Protein AF-A0A1I6I7T5-F1 (afdb_monomer_lite)

Organism: NCBI:txid650891

Foldseek 3Di:
DDDDDDDDDPPVPPVVVVVVVVVVVVVVVVCCVVVVVVVVVVVVLVVCVVVVNNPPVVVVVVVVVVVVVVVVVPPDDDPVCPPVVPDD

Radius of gyration: 28.2 Å; chains: 1; bounding box: 67×47×61 Å

pLDDT: mean 77.59, std 10.71, range [47.09, 95.44]

Structure (mmCIF, N/CA/C/O backbone):
data_AF-A0A1I6I7T5-F1
#
_entry.id   AF-A0A1I6I7T5-F1
#
loop_
_atom_site.group_PDB
_atom_site.id
_atom_site.type_symbol
_atom_site.label_atom_id
_atom_site.label_alt_id
_atom_site.label_comp_id
_atom_site.label_asym_id
_atom_site.label_entity_id
_atom_site.label_seq_id
_atom_site.pdbx_PDB_ins_code
_atom_site.Cartn_x
_atom_site.Cartn_y
_atom_site.Cartn_z
_atom_site.occupancy
_atom_site.B_iso_or_equiv
_atom_site.auth_seq_id
_atom_site.auth_comp_id
_atom_site.auth_asym_id
_atom_site.auth_atom_id
_atom_site.pdbx_PDB_model_num
ATOM 1 N N . MET A 1 1 ? 50.621 -9.826 -30.307 1.00 58.16 1 MET A N 1
ATOM 2 C CA . MET A 1 1 ? 49.391 -10.073 -29.519 1.00 58.16 1 MET A CA 1
ATOM 3 C C . MET A 1 1 ? 48.287 -9.205 -30.107 1.00 58.16 1 MET A C 1
ATOM 5 O O . MET A 1 1 ? 48.475 -8.000 -30.179 1.00 58.16 1 MET A O 1
ATOM 9 N N . GLN A 1 2 ? 47.215 -9.796 -30.641 1.00 66.94 2 GLN A N 1
ATOM 10 C CA . GLN A 1 2 ? 46.115 -9.043 -31.263 1.00 66.94 2 GLN A CA 1
ATOM 11 C C . GLN A 1 2 ? 45.060 -8.683 -30.200 1.00 66.94 2 GLN A C 1
ATOM 13 O O . GLN A 1 2 ? 44.760 -9.534 -29.361 1.00 66.94 2 GLN A O 1
ATOM 18 N N . PRO A 1 3 ? 44.490 -7.464 -30.202 1.00 69.81 3 PRO A N 1
ATOM 19 C CA . PRO A 1 3 ? 43.464 -7.089 -29.237 1.00 69.81 3 PRO A CA 1
ATOM 20 C C . PRO A 1 3 ? 42.119 -7.743 -29.585 1.00 69.81 3 PRO A C 1
ATOM 22 O O . PRO A 1 3 ? 41.592 -7.573 -30.687 1.00 69.81 3 PRO A O 1
ATOM 25 N N . VAL A 1 4 ? 41.542 -8.461 -28.620 1.00 72.69 4 VAL A N 1
ATOM 26 C CA . VAL A 1 4 ? 40.185 -9.014 -28.704 1.00 72.69 4 VAL A CA 1
ATOM 27 C C . VAL A 1 4 ? 39.187 -7.854 -28.745 1.00 72.69 4 VAL A C 1
ATOM 29 O O . VAL A 1 4 ? 39.049 -7.099 -27.784 1.00 72.69 4 VAL A O 1
ATOM 32 N N . ARG A 1 5 ? 38.482 -7.685 -29.868 1.00 71.44 5 ARG A N 1
ATOM 33 C CA . ARG A 1 5 ? 37.410 -6.688 -29.992 1.00 71.44 5 ARG A CA 1
ATOM 34 C C . ARG A 1 5 ? 36.112 -7.258 -29.423 1.00 71.44 5 ARG A C 1
ATOM 36 O O . ARG A 1 5 ? 35.483 -8.105 -30.049 1.00 71.44 5 ARG A O 1
ATOM 43 N N . ILE A 1 6 ? 35.688 -6.762 -28.260 1.00 69.44 6 ILE A N 1
ATOM 44 C CA . ILE A 1 6 ? 34.363 -7.059 -27.697 1.00 69.44 6 ILE A CA 1
ATOM 45 C C . ILE A 1 6 ? 33.304 -6.434 -28.614 1.00 69.44 6 ILE A C 1
ATOM 47 O O . ILE A 1 6 ? 33.204 -5.212 -28.751 1.00 69.44 6 ILE A O 1
ATOM 51 N N . ARG A 1 7 ? 32.526 -7.281 -29.290 1.00 68.44 7 ARG A N 1
ATOM 52 C CA . ARG A 1 7 ? 31.456 -6.867 -30.202 1.00 68.44 7 ARG A CA 1
ATOM 53 C C . ARG A 1 7 ? 30.286 -6.329 -29.372 1.00 68.44 7 ARG A C 1
ATOM 55 O O . ARG A 1 7 ? 29.586 -7.106 -28.736 1.00 68.44 7 ARG A O 1
ATOM 62 N N . ARG A 1 8 ? 30.054 -5.010 -29.369 1.00 68.12 8 ARG A N 1
ATOM 63 C CA . ARG A 1 8 ? 28.815 -4.443 -28.802 1.00 68.12 8 ARG A CA 1
ATOM 64 C C . ARG A 1 8 ? 27.641 -4.857 -29.688 1.00 68.12 8 ARG A C 1
ATOM 66 O O . ARG A 1 8 ? 27.576 -4.463 -30.854 1.00 68.12 8 ARG A O 1
ATOM 73 N N . ILE A 1 9 ? 26.745 -5.675 -29.145 1.00 66.38 9 ILE A N 1
ATOM 74 C CA . ILE A 1 9 ? 25.555 -6.172 -29.836 1.00 66.38 9 ILE A CA 1
ATOM 75 C C . ILE A 1 9 ? 24.572 -5.003 -29.990 1.00 66.38 9 ILE A C 1
ATOM 77 O O . ILE A 1 9 ? 23.977 -4.531 -29.022 1.00 66.38 9 ILE A O 1
ATOM 81 N N . ARG A 1 10 ? 24.413 -4.497 -31.218 1.00 69.62 10 ARG A N 1
ATOM 82 C CA . ARG A 1 10 ? 23.354 -3.535 -31.553 1.00 69.62 10 ARG A CA 1
ATOM 83 C C . ARG A 1 10 ? 22.034 -4.300 -31.633 1.00 69.62 10 ARG A C 1
ATOM 85 O O . ARG A 1 10 ? 21.844 -5.096 -32.542 1.00 69.62 10 ARG A O 1
ATOM 92 N N . GLY A 1 11 ? 21.181 -4.084 -30.634 1.00 61.66 11 GLY A N 1
ATOM 93 C CA . GLY A 1 11 ? 19.896 -4.769 -30.451 1.00 61.66 11 GLY A CA 1
ATOM 94 C C . GLY A 1 11 ? 19.584 -5.091 -28.987 1.00 61.66 11 GLY A C 1
ATOM 95 O O . GLY A 1 11 ? 18.422 -5.216 -28.631 1.00 61.66 11 GLY A O 1
ATOM 96 N N . GLN A 1 12 ? 20.604 -5.126 -28.124 1.00 55.75 12 GLN A N 1
ATOM 97 C CA . GLN A 1 12 ? 20.464 -5.508 -26.715 1.00 55.75 12 GLN A CA 1
ATOM 98 C C . GLN A 1 12 ? 19.705 -4.473 -25.861 1.00 55.75 12 GLN A C 1
ATOM 100 O O . GLN A 1 12 ? 19.090 -4.841 -24.875 1.00 55.75 12 GLN A O 1
ATOM 105 N N . GLY A 1 13 ? 19.677 -3.195 -26.263 1.00 66.19 13 GLY A N 1
ATOM 106 C CA . GLY A 1 13 ? 19.017 -2.144 -25.477 1.00 66.19 13 GLY A CA 1
ATOM 107 C C . GLY A 1 13 ? 17.500 -2.059 -25.669 1.00 66.19 13 GLY A C 1
ATOM 108 O O . GLY A 1 13 ? 16.771 -1.915 -24.700 1.00 66.19 13 GLY A O 1
ATOM 109 N N . MET A 1 14 ? 16.990 -2.150 -26.903 1.00 82.94 14 MET A N 1
ATOM 110 C CA . MET A 1 14 ? 15.583 -1.807 -27.191 1.00 82.94 14 MET A CA 1
ATOM 111 C C . MET A 1 14 ? 14.594 -2.749 -26.492 1.00 82.94 14 MET A C 1
ATOM 113 O O . MET A 1 14 ? 13.638 -2.287 -25.876 1.00 82.94 14 MET A O 1
ATOM 117 N N . THR A 1 15 ? 14.835 -4.061 -26.540 1.00 82.12 15 THR A N 1
ATOM 118 C CA . THR A 1 15 ? 13.977 -5.049 -25.867 1.00 82.12 15 THR A CA 1
ATOM 119 C C . THR A 1 15 ? 14.127 -5.002 -24.350 1.00 82.12 15 THR A C 1
ATOM 121 O O . THR A 1 15 ? 13.139 -5.146 -23.641 1.00 82.12 15 THR A O 1
ATOM 124 N N . GLU A 1 16 ? 15.333 -4.748 -23.840 1.00 84.69 16 GLU A N 1
ATOM 125 C CA . GLU A 1 16 ? 15.594 -4.629 -22.403 1.00 84.69 16 GLU A CA 1
ATOM 126 C C . GLU A 1 16 ? 14.893 -3.398 -21.808 1.00 84.69 16 GLU A C 1
ATOM 128 O O . GLU A 1 16 ? 14.211 -3.505 -20.790 1.00 84.69 16 GLU A O 1
ATOM 133 N N . TYR A 1 17 ? 14.939 -2.256 -22.503 1.00 88.06 17 TYR A N 1
ATOM 134 C CA . TYR A 1 17 ? 14.192 -1.063 -22.105 1.00 88.06 17 TYR A CA 1
ATOM 135 C C . TYR A 1 17 ? 12.680 -1.291 -22.137 1.00 88.06 17 TYR A C 1
ATOM 137 O O . TYR A 1 17 ? 11.994 -0.881 -21.205 1.00 88.06 17 TYR A O 1
ATOM 145 N N . ILE A 1 18 ? 12.151 -1.978 -23.155 1.00 89.06 18 ILE A N 1
ATOM 146 C CA . ILE A 1 18 ? 10.715 -2.297 -23.226 1.00 89.06 18 ILE A CA 1
ATOM 147 C C . ILE A 1 18 ? 10.291 -3.175 -22.042 1.00 89.06 18 ILE A C 1
ATOM 149 O O . ILE A 1 18 ? 9.247 -2.919 -21.442 1.00 89.06 18 ILE A O 1
ATOM 153 N N . ILE A 1 19 ? 11.106 -4.164 -21.663 1.00 91.12 19 ILE A N 1
ATOM 154 C CA . ILE A 1 19 ? 10.828 -5.027 -20.507 1.00 91.12 19 ILE A CA 1
ATOM 155 C C . ILE A 1 19 ? 10.838 -4.212 -19.208 1.00 91.12 19 ILE A C 1
ATOM 157 O O . ILE A 1 19 ? 9.893 -4.304 -18.426 1.00 91.12 19 ILE A O 1
ATOM 161 N N . ILE A 1 20 ? 11.853 -3.372 -18.984 1.00 92.00 20 ILE A N 1
ATOM 162 C CA . ILE A 1 20 ? 11.945 -2.533 -17.778 1.00 92.00 20 ILE A CA 1
ATOM 163 C C . ILE A 1 20 ? 10.749 -1.573 -17.688 1.00 92.00 20 ILE A C 1
ATOM 165 O O . ILE A 1 20 ? 10.136 -1.448 -16.628 1.00 92.00 20 ILE A O 1
ATOM 169 N N . VAL A 1 21 ? 10.371 -0.934 -18.798 1.00 93.56 21 VAL A N 1
ATOM 170 C CA . VAL A 1 21 ? 9.214 -0.027 -18.848 1.00 93.56 21 VAL A CA 1
ATOM 171 C C . VAL A 1 21 ? 7.913 -0.771 -18.548 1.00 93.56 21 VAL A C 1
ATOM 173 O O . VAL A 1 21 ? 7.099 -0.273 -17.771 1.00 93.56 21 VAL A O 1
ATOM 176 N N . ALA A 1 22 ? 7.725 -1.974 -19.098 1.00 94.75 22 ALA A N 1
ATOM 177 C CA . ALA A 1 22 ? 6.550 -2.793 -18.812 1.00 94.75 22 ALA A CA 1
ATOM 178 C C . ALA A 1 22 ? 6.450 -3.152 -17.318 1.00 94.75 22 ALA A C 1
ATOM 180 O O . ALA A 1 22 ? 5.374 -3.044 -16.731 1.00 94.75 22 ALA A O 1
ATOM 181 N N . LEU A 1 23 ? 7.569 -3.504 -16.677 1.00 94.94 23 LEU A N 1
ATOM 182 C CA . LEU A 1 23 ? 7.612 -3.804 -15.242 1.00 94.94 23 LEU A CA 1
ATOM 183 C C . LEU A 1 23 ? 7.276 -2.576 -14.383 1.00 94.94 23 LEU A C 1
ATOM 185 O O . LEU A 1 23 ? 6.477 -2.680 -13.451 1.00 94.94 23 LEU A O 1
ATOM 189 N N . ILE A 1 24 ? 7.829 -1.405 -14.720 1.00 94.94 24 ILE A N 1
ATOM 190 C CA . ILE A 1 24 ? 7.519 -0.143 -14.031 1.00 94.94 24 ILE A CA 1
ATOM 191 C C . ILE A 1 24 ? 6.033 0.203 -14.181 1.00 94.94 24 ILE A C 1
ATOM 193 O O . ILE A 1 24 ? 5.399 0.586 -13.201 1.00 94.94 24 ILE A O 1
ATOM 197 N N . ALA A 1 25 ? 5.454 0.036 -15.373 1.00 95.44 25 ALA A N 1
ATOM 198 C CA . ALA A 1 25 ? 4.045 0.331 -15.619 1.00 95.44 25 ALA A CA 1
ATOM 199 C C . ALA A 1 25 ? 3.109 -0.553 -14.778 1.00 95.44 25 ALA A C 1
ATOM 201 O O . ALA A 1 25 ? 2.165 -0.049 -14.167 1.00 95.44 25 ALA A O 1
ATOM 202 N N . VAL A 1 26 ? 3.391 -1.857 -14.688 1.00 93.62 26 VAL A N 1
ATOM 203 C CA . VAL A 1 26 ? 2.611 -2.786 -13.853 1.00 93.62 26 VAL A CA 1
ATOM 204 C C . VAL A 1 26 ? 2.729 -2.424 -12.370 1.00 93.62 26 VAL A C 1
ATOM 206 O O . VAL A 1 26 ? 1.712 -2.354 -11.676 1.00 93.62 26 VAL A O 1
ATOM 209 N N . ALA A 1 27 ? 3.941 -2.128 -11.889 1.00 93.75 27 ALA A N 1
ATOM 210 C CA . ALA A 1 27 ? 4.159 -1.687 -10.511 1.00 93.75 27 ALA A CA 1
ATOM 211 C C . ALA A 1 27 ? 3.420 -0.370 -10.208 1.00 93.75 27 ALA A C 1
ATOM 213 O O . ALA A 1 27 ? 2.765 -0.247 -9.171 1.00 93.75 27 ALA A O 1
ATOM 214 N N . ALA A 1 28 ? 3.454 0.587 -11.139 1.00 94.50 28 ALA A N 1
ATOM 215 C CA . ALA A 1 28 ? 2.793 1.878 -11.001 1.00 94.50 28 ALA A CA 1
ATOM 216 C C . ALA A 1 28 ? 1.272 1.737 -10.857 1.00 94.50 28 ALA A C 1
ATOM 218 O O . ALA A 1 28 ? 0.694 2.392 -9.996 1.00 94.50 28 ALA A O 1
ATOM 219 N N . ILE A 1 29 ? 0.615 0.853 -11.619 1.00 92.38 29 ILE A N 1
ATOM 220 C CA . ILE A 1 29 ? -0.834 0.608 -11.482 1.00 92.38 29 ILE A CA 1
ATOM 221 C C . ILE A 1 29 ? -1.186 0.166 -10.052 1.00 92.38 29 ILE A C 1
ATOM 223 O O . ILE A 1 29 ? -2.178 0.633 -9.490 1.00 92.38 29 ILE A O 1
ATOM 227 N N . GLY A 1 30 ? -0.373 -0.707 -9.447 1.00 89.38 30 GLY A N 1
ATOM 228 C CA . GLY A 1 30 ? -0.563 -1.156 -8.064 1.00 89.38 30 GLY A CA 1
ATOM 229 C C . GLY A 1 30 ? -0.386 -0.026 -7.048 1.00 89.38 30 GLY A C 1
ATOM 230 O O . GLY A 1 30 ? -1.245 0.172 -6.187 1.00 89.38 30 GLY A O 1
ATOM 231 N N . VAL A 1 31 ? 0.686 0.760 -7.193 1.00 90.19 31 VAL A N 1
ATOM 232 C CA . VAL A 1 31 ? 0.968 1.908 -6.318 1.00 90.19 31 VAL A CA 1
ATOM 233 C C . VAL A 1 31 ? -0.118 2.974 -6.444 1.00 90.19 31 VAL A C 1
ATOM 235 O O . VAL A 1 31 ? -0.609 3.437 -5.425 1.00 90.19 31 VAL A O 1
ATOM 238 N N . TYR A 1 32 ? -0.563 3.328 -7.651 1.00 88.12 32 TYR A N 1
ATOM 239 C CA . TYR A 1 32 ? -1.603 4.345 -7.840 1.00 88.12 32 TYR A CA 1
ATOM 240 C C . TYR A 1 32 ? -2.946 3.954 -7.220 1.00 88.12 32 TYR A C 1
ATOM 242 O O . TYR A 1 32 ? -3.631 4.823 -6.685 1.00 88.12 32 TYR A O 1
ATOM 250 N N . ARG A 1 33 ? -3.314 2.666 -7.240 1.00 83.81 33 ARG A N 1
ATOM 251 C CA . ARG A 1 33 ? -4.524 2.180 -6.557 1.00 83.81 33 ARG A CA 1
ATOM 252 C C . ARG A 1 33 ? -4.398 2.321 -5.041 1.00 83.81 33 ARG A C 1
ATOM 254 O O . ARG A 1 33 ? -5.220 2.984 -4.418 1.00 83.81 33 ARG A O 1
ATOM 261 N N . LEU A 1 34 ? -3.329 1.769 -4.465 1.00 82.25 34 LEU A N 1
ATOM 262 C CA . LEU A 1 34 ? -3.108 1.782 -3.016 1.00 82.25 34 LEU A CA 1
ATOM 263 C C . LEU A 1 34 ? -2.908 3.204 -2.467 1.00 82.25 34 LEU A C 1
ATOM 265 O O . LEU A 1 34 ? -3.459 3.573 -1.428 1.00 82.25 34 LEU A O 1
ATOM 269 N N . PHE A 1 35 ? -2.123 4.015 -3.171 1.00 85.19 35 PHE A N 1
ATOM 270 C CA . PHE A 1 35 ? -1.827 5.388 -2.781 1.00 85.19 35 PHE A CA 1
ATOM 271 C C . PHE A 1 35 ? -3.040 6.300 -3.003 1.00 85.19 35 PHE A C 1
ATOM 273 O O . PHE A 1 35 ? -3.299 7.165 -2.173 1.00 85.19 35 PHE A O 1
ATOM 280 N N . GLY A 1 36 ? -3.832 6.070 -4.057 1.00 83.06 36 GLY A N 1
ATOM 281 C CA . GLY A 1 36 ? -5.091 6.778 -4.299 1.00 83.06 36 GLY A CA 1
ATOM 282 C C . GLY A 1 36 ? -6.110 6.564 -3.178 1.00 83.06 36 GLY A C 1
ATOM 283 O O . GLY A 1 36 ? -6.656 7.538 -2.657 1.00 83.06 36 GLY A O 1
ATOM 284 N N . ASP A 1 37 ? -6.301 5.317 -2.741 1.00 81.88 37 ASP A N 1
ATOM 285 C CA . ASP A 1 37 ? -7.183 4.995 -1.612 1.00 81.88 37 ASP A CA 1
ATOM 286 C C . ASP A 1 37 ? -6.665 5.579 -0.292 1.00 81.88 37 ASP A C 1
ATOM 288 O O . ASP A 1 37 ? -7.438 6.135 0.494 1.00 81.88 37 ASP A O 1
ATOM 292 N N . THR A 1 38 ? -5.350 5.531 -0.062 1.00 84.62 38 THR A N 1
ATOM 293 C CA . THR A 1 38 ? -4.723 6.087 1.147 1.00 84.62 38 THR A CA 1
ATOM 294 C C . THR A 1 38 ? -4.869 7.607 1.210 1.00 84.62 38 THR A C 1
ATOM 296 O O . THR A 1 38 ? -5.332 8.141 2.218 1.00 84.62 38 THR A O 1
ATOM 299 N N . VAL A 1 39 ? -4.538 8.315 0.125 1.00 85.81 39 VAL A N 1
ATOM 300 C CA . VAL A 1 39 ? -4.672 9.776 0.033 1.00 85.81 39 VAL A CA 1
ATOM 301 C C . VAL A 1 39 ? -6.133 10.186 0.173 1.00 85.81 39 VAL A C 1
ATOM 303 O O . VAL A 1 39 ? -6.434 11.115 0.916 1.00 85.81 39 VAL A O 1
ATOM 306 N N . ARG A 1 40 ? -7.064 9.471 -0.470 1.00 82.62 40 ARG A N 1
ATOM 307 C CA . ARG A 1 40 ? -8.501 9.734 -0.329 1.00 82.62 40 ARG A CA 1
ATOM 308 C C . ARG A 1 40 ? -8.980 9.536 1.106 1.00 82.62 40 ARG A C 1
ATOM 310 O O . ARG A 1 40 ? -9.755 10.352 1.590 1.00 82.62 40 ARG A O 1
ATOM 317 N N . THR A 1 41 ? -8.524 8.487 1.784 1.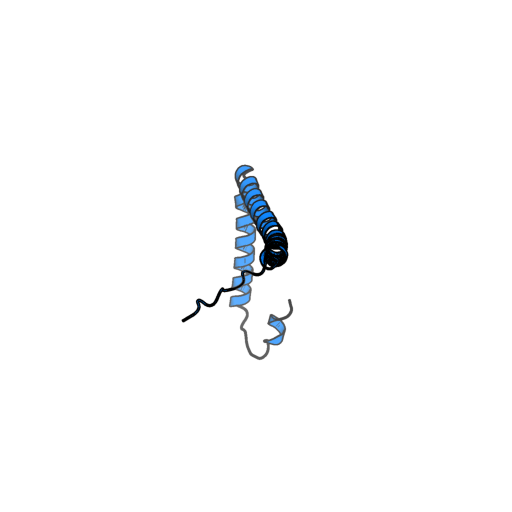00 83.44 41 THR A N 1
ATOM 318 C CA . THR A 1 41 ? -8.889 8.203 3.180 1.00 83.44 41 THR A CA 1
ATOM 319 C C . THR A 1 41 ? -8.342 9.271 4.124 1.00 83.44 41 THR A C 1
ATOM 321 O O . THR A 1 41 ? -9.067 9.756 4.991 1.00 83.44 41 THR A O 1
ATOM 324 N N . GLN A 1 42 ? -7.098 9.706 3.921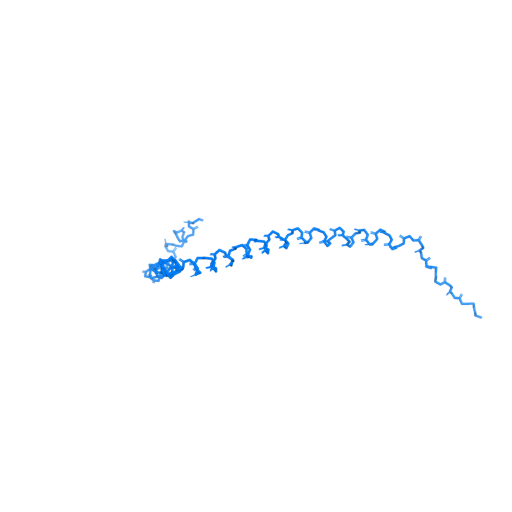 1.00 83.75 42 GLN A N 1
ATOM 325 C CA . GLN A 1 42 ? -6.497 10.794 4.695 1.00 83.75 42 GLN A CA 1
ATOM 326 C C . GLN A 1 42 ? -7.197 12.131 4.434 1.00 83.75 42 GLN A C 1
ATOM 328 O O . GLN A 1 42 ? -7.521 12.841 5.378 1.00 83.75 42 GLN A O 1
ATOM 333 N N . MET A 1 43 ? -7.512 12.449 3.176 1.00 84.25 43 MET A N 1
ATOM 334 C CA . MET A 1 43 ? -8.272 13.650 2.818 1.00 84.25 43 MET A CA 1
ATOM 335 C C . MET A 1 43 ? -9.703 13.608 3.350 1.00 84.25 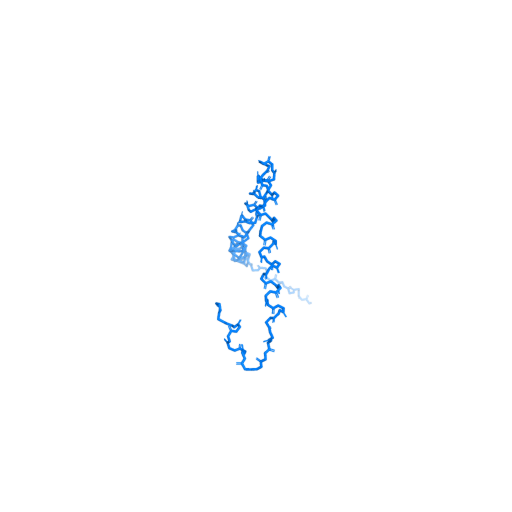43 MET A C 1
ATOM 337 O O . MET A 1 43 ? -10.214 14.636 3.777 1.00 84.25 43 MET A O 1
ATOM 341 N N . ALA A 1 44 ? -10.344 12.439 3.380 1.00 79.88 44 ALA A N 1
ATOM 342 C CA . ALA A 1 44 ? -11.645 12.265 4.014 1.00 79.88 44 ALA A CA 1
ATOM 343 C C . ALA A 1 44 ? -11.558 12.495 5.528 1.00 79.88 44 ALA A C 1
ATOM 345 O O . ALA A 1 44 ? -12.400 13.203 6.065 1.00 79.88 44 ALA A O 1
ATOM 346 N N . GLY A 1 45 ? -10.524 11.978 6.200 1.00 80.19 45 GLY A N 1
ATOM 347 C CA . GLY A 1 45 ? -10.266 12.237 7.620 1.00 80.19 45 GLY A CA 1
ATOM 348 C C . GLY A 1 45 ? -10.021 13.718 7.916 1.00 80.19 45 GLY A C 1
ATOM 349 O O . GLY A 1 45 ? -10.647 14.275 8.814 1.00 80.19 45 GLY A O 1
ATOM 350 N N . LEU A 1 46 ? -9.203 14.383 7.098 1.00 79.44 46 LEU A N 1
ATOM 351 C CA . LEU A 1 46 ? -8.944 15.822 7.192 1.00 79.44 46 LEU A CA 1
ATOM 352 C C . LEU A 1 46 ? -10.194 16.656 6.886 1.00 79.44 46 LEU A C 1
ATOM 354 O O . LEU A 1 46 ? -10.452 17.639 7.569 1.00 79.44 46 LEU A O 1
ATOM 358 N N . ALA A 1 47 ? -11.007 16.270 5.901 1.00 77.25 47 ALA A N 1
ATOM 359 C CA . ALA A 1 47 ? -12.278 16.929 5.605 1.00 77.25 47 ALA A CA 1
ATOM 360 C C . ALA A 1 47 ? -13.303 16.712 6.728 1.00 77.25 47 ALA A C 1
ATOM 362 O O . ALA A 1 47 ? -14.073 17.618 7.041 1.00 77.25 47 ALA A O 1
ATOM 363 N N . GLN A 1 48 ? -13.302 15.542 7.370 1.00 71.56 48 GLN A N 1
ATOM 364 C CA . GLN A 1 48 ? -14.102 15.238 8.561 1.00 71.56 48 GLN A CA 1
ATOM 365 C C . GLN A 1 48 ? -13.652 16.094 9.759 1.00 71.56 48 GLN A C 1
ATOM 367 O O . GLN A 1 48 ? -14.488 16.553 10.534 1.00 71.56 48 GLN A O 1
ATOM 372 N N . GLU A 1 49 ? -12.345 16.329 9.907 1.00 70.38 49 GLU A N 1
ATOM 373 C CA . GLU A 1 49 ? -11.762 17.214 10.928 1.00 70.38 49 GLU A CA 1
ATOM 374 C C . GLU A 1 49 ? -12.095 18.678 10.664 1.00 70.38 49 GLU A C 1
ATOM 376 O O . GLU A 1 49 ? -12.576 19.374 11.556 1.00 70.38 49 GLU A O 1
ATOM 381 N N . LEU A 1 50 ? -11.922 19.121 9.423 1.00 69.81 50 LEU A N 1
ATOM 382 C CA . LEU A 1 50 ? -12.198 20.486 8.992 1.00 69.81 50 LEU A CA 1
ATOM 383 C C . LEU A 1 50 ? -13.696 20.822 9.036 1.00 69.81 50 LEU A C 1
ATOM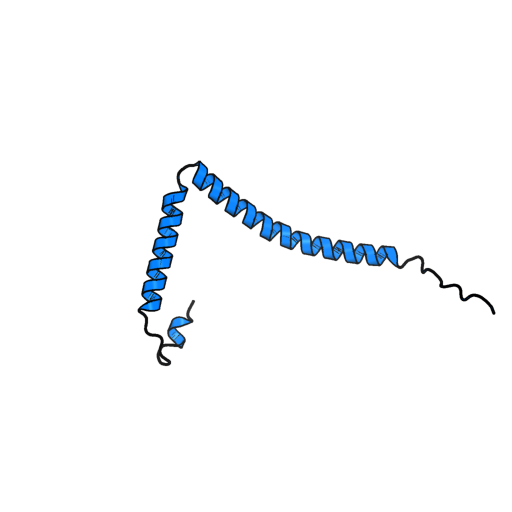 385 O O . LEU A 1 50 ? -14.058 21.959 9.323 1.00 69.81 50 LEU A O 1
ATOM 389 N N . SER A 1 51 ? -14.571 19.841 8.794 1.00 71.25 51 SER A N 1
ATOM 390 C CA . SER A 1 51 ? -16.028 19.985 8.951 1.00 71.25 51 SER A CA 1
ATOM 391 C C . SER A 1 51 ? -16.507 19.884 10.406 1.00 71.25 51 SER A C 1
ATOM 393 O O . SER A 1 51 ? -17.700 20.039 10.658 1.00 71.25 51 SER A O 1
ATOM 395 N N . GLY A 1 52 ? -15.603 19.660 11.370 1.00 64.31 52 GLY A N 1
ATOM 396 C CA . GLY A 1 52 ? -15.918 19.618 12.803 1.00 64.31 52 GLY A CA 1
ATOM 397 C C . GLY A 1 52 ? -16.538 18.303 13.300 1.00 64.31 52 GLY A C 1
ATOM 398 O O . GLY A 1 52 ? -16.936 18.216 14.461 1.00 64.31 52 GLY A O 1
ATOM 399 N N . GLU A 1 53 ? -16.601 17.267 12.458 1.00 65.00 53 GLU A N 1
ATOM 400 C CA . GLU A 1 53 ? -17.283 15.984 12.713 1.00 65.00 53 GLU A CA 1
ATOM 401 C C . GLU A 1 53 ? -16.342 14.838 13.156 1.00 65.00 53 GLU A C 1
ATOM 403 O O . GLU A 1 53 ? -16.791 13.739 13.493 1.00 65.00 53 GLU A O 1
ATOM 408 N N . SER A 1 54 ? -15.023 1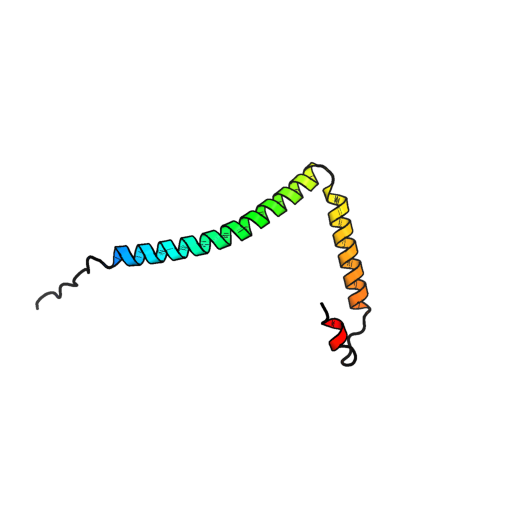5.043 13.169 1.00 65.62 54 SER A N 1
ATOM 409 C CA . SER A 1 54 ? -14.033 13.961 13.342 1.00 65.62 54 SER A CA 1
ATOM 410 C C . SER A 1 54 ? -13.873 13.405 14.754 1.00 65.62 54 SER A C 1
ATOM 412 O O . SER A 1 54 ? -13.373 12.294 14.922 1.00 65.62 54 SER A O 1
ATOM 414 N N . GLY A 1 55 ? -14.295 14.128 15.789 1.00 59.50 55 GLY A N 1
ATOM 415 C CA . GLY A 1 55 ? -14.090 13.668 17.161 1.00 59.50 55 GLY A CA 1
ATOM 416 C C . GLY A 1 55 ? -14.982 12.482 17.523 1.00 59.50 55 GLY A C 1
ATOM 417 O O . GLY A 1 55 ? -14.548 11.585 18.237 1.00 59.50 55 GLY A O 1
ATOM 418 N N . LYS A 1 56 ? -16.231 12.468 17.046 1.00 68.50 56 LYS A N 1
ATOM 419 C CA . LYS A 1 56 ? -17.256 11.527 17.520 1.00 68.50 56 LYS A CA 1
ATOM 420 C C . LYS A 1 56 ? -17.078 10.140 16.909 1.00 68.50 56 LYS A C 1
ATOM 422 O O . LYS A 1 56 ? -16.861 9.192 17.647 1.00 68.50 56 LYS A O 1
ATOM 427 N N . LYS A 1 57 ? -17.001 10.039 15.578 1.00 71.94 57 LYS A N 1
ATOM 428 C CA . LYS A 1 57 ? -16.836 8.750 14.881 1.00 71.94 57 LYS A CA 1
ATOM 429 C C . LYS A 1 57 ? -15.537 8.031 15.241 1.00 71.94 57 LYS A C 1
ATOM 431 O O . LYS A 1 57 ? -15.555 6.825 15.459 1.00 71.94 57 LYS A O 1
ATOM 436 N N . ALA A 1 58 ? -14.423 8.760 15.335 1.00 70.69 58 ALA A N 1
ATOM 437 C CA . ALA A 1 58 ? -13.145 8.177 15.738 1.00 70.69 58 ALA A CA 1
ATOM 438 C C . ALA A 1 58 ? -13.178 7.695 17.199 1.00 70.69 58 ALA A C 1
ATOM 440 O O . ALA A 1 58 ? -12.683 6.611 17.501 1.00 70.69 58 ALA A O 1
ATOM 441 N N . ARG A 1 59 ? -13.818 8.456 18.100 1.00 74.62 59 ARG A N 1
ATOM 442 C CA . ARG A 1 59 ? -14.034 8.035 19.493 1.00 74.62 59 ARG A CA 1
ATOM 443 C C . ARG A 1 59 ? -14.977 6.841 19.592 1.00 74.62 59 ARG A C 1
ATOM 445 O O . ARG A 1 59 ? -14.690 5.941 20.368 1.00 74.62 59 ARG A O 1
ATOM 452 N N . ASP A 1 60 ? -16.048 6.800 18.810 1.00 80.25 60 ASP A N 1
ATOM 453 C CA . ASP A 1 60 ? -17.021 5.705 18.816 1.00 80.25 60 ASP A CA 1
ATOM 454 C C . ASP A 1 60 ? -16.409 4.414 18.258 1.00 80.25 60 ASP A C 1
ATOM 456 O O . ASP A 1 60 ? -16.585 3.339 18.837 1.00 80.25 60 ASP A O 1
ATOM 460 N N . ALA A 1 61 ? -15.601 4.517 17.198 1.00 80.25 61 ALA A N 1
ATOM 461 C CA . ALA A 1 61 ? -14.813 3.404 16.679 1.00 80.25 61 ALA A CA 1
ATOM 462 C C . ALA A 1 61 ? -13.785 2.915 17.711 1.00 80.25 61 ALA A C 1
ATOM 464 O O . ALA A 1 61 ? -13.707 1.718 17.978 1.00 80.25 61 ALA A O 1
ATOM 465 N N . ALA A 1 62 ? -13.053 3.830 18.358 1.00 76.62 62 ALA A N 1
ATOM 466 C CA . ALA A 1 62 ? -12.107 3.481 19.419 1.00 76.62 62 ALA A CA 1
ATOM 467 C C . ALA A 1 62 ? -12.801 2.809 20.617 1.00 76.62 62 ALA A C 1
ATOM 469 O O . ALA A 1 62 ? -12.288 1.834 21.161 1.00 76.62 62 ALA A O 1
ATOM 470 N N . LYS A 1 63 ? -13.991 3.285 20.998 1.00 84.81 63 LYS A N 1
ATOM 471 C CA . LYS A 1 63 ? -14.797 2.729 22.093 1.00 84.81 63 LYS A CA 1
ATOM 472 C C . LYS A 1 63 ? -15.335 1.337 21.758 1.00 84.81 63 LYS A C 1
ATOM 474 O O . LYS A 1 63 ? -15.357 0.472 22.626 1.00 84.81 63 LYS A O 1
ATOM 479 N N . THR A 1 64 ? -15.719 1.113 20.502 1.00 87.62 64 THR A N 1
ATOM 480 C CA . THR A 1 64 ? -16.160 -0.200 20.006 1.00 87.62 64 THR A CA 1
ATOM 481 C C . THR A 1 64 ? -15.008 -1.202 20.030 1.00 87.62 64 THR A C 1
ATOM 483 O O . THR A 1 64 ? -15.144 -2.274 20.611 1.00 87.62 64 THR A O 1
ATOM 486 N N . SER A 1 65 ? -13.842 -0.822 19.500 1.00 83.50 65 SER A N 1
ATOM 487 C CA . SER A 1 65 ? -12.641 -1.665 19.530 1.00 83.50 65 SER A CA 1
ATOM 488 C C . SER A 1 65 ? -12.181 -1.985 20.954 1.00 83.50 65 SER A C 1
ATOM 490 O O . SER A 1 65 ? -11.785 -3.115 21.226 1.00 83.50 65 SER A O 1
ATOM 492 N N . ALA A 1 66 ? -12.262 -1.018 21.875 1.00 84.38 66 ALA A N 1
ATOM 493 C CA . ALA A 1 66 ? -11.957 -1.242 23.286 1.00 84.38 66 ALA A CA 1
ATOM 494 C C . ALA A 1 66 ? -12.927 -2.249 23.930 1.00 84.38 66 ALA A C 1
ATOM 496 O O . ALA A 1 66 ? -12.483 -3.185 24.590 1.00 84.38 66 ALA A O 1
ATOM 497 N N . ALA A 1 67 ? -14.233 -2.116 23.676 1.00 87.38 67 ALA A N 1
ATOM 498 C CA . ALA A 1 67 ? -15.238 -3.045 24.189 1.00 87.38 67 ALA A CA 1
ATOM 499 C C . ALA A 1 67 ? -15.065 -4.471 23.634 1.00 87.38 67 ALA A C 1
ATOM 501 O O . ALA A 1 67 ? -15.248 -5.450 24.357 1.00 87.38 67 ALA A O 1
ATOM 502 N N . ASP A 1 68 ? -14.691 -4.610 22.361 1.00 84.12 68 ASP A N 1
ATOM 503 C CA . ASP A 1 68 ? -14.415 -5.918 21.762 1.00 84.12 68 ASP A CA 1
ATOM 504 C C . ASP A 1 68 ? -13.127 -6.543 22.314 1.00 84.12 68 ASP A C 1
ATOM 506 O O . ASP A 1 68 ? -13.091 -7.750 22.562 1.00 84.12 68 ASP A O 1
ATOM 510 N N . ALA A 1 69 ? -12.095 -5.737 22.578 1.00 83.12 69 ALA A N 1
ATOM 511 C CA . ALA A 1 69 ? -10.869 -6.197 23.225 1.00 83.12 69 ALA A CA 1
ATOM 512 C C . ALA A 1 69 ? -11.120 -6.664 24.669 1.00 83.12 69 ALA A C 1
ATOM 514 O O . ALA A 1 69 ? -10.629 -7.722 25.059 1.00 83.12 69 ALA A O 1
ATOM 515 N N . GLU A 1 70 ? -11.935 -5.943 25.445 1.00 84.69 70 GLU A N 1
ATOM 516 C CA . GLU A 1 70 ? -12.345 -6.356 26.795 1.00 84.69 70 GLU A CA 1
ATOM 517 C C . GLU A 1 70 ? -13.130 -7.676 26.782 1.00 84.69 70 GLU A C 1
ATOM 519 O O . GLU A 1 70 ? -12.867 -8.572 27.591 1.00 84.69 70 GLU A O 1
ATOM 524 N N . LYS A 1 71 ? -14.054 -7.851 25.828 1.00 82.00 71 LYS A N 1
ATOM 525 C CA . LYS A 1 71 ? -14.779 -9.119 25.640 1.00 82.00 71 LYS A CA 1
ATOM 526 C C . LYS A 1 71 ? -13.839 -10.268 25.293 1.00 82.00 71 LYS A C 1
ATOM 528 O O . LYS A 1 71 ? -13.984 -11.367 25.820 1.00 82.00 71 LYS A O 1
ATOM 533 N N . GLN A 1 72 ? -12.863 -10.035 24.420 1.00 77.62 72 GLN A N 1
ATOM 534 C CA . GLN A 1 72 ? -11.882 -11.059 24.063 1.00 77.62 72 GLN A CA 1
ATOM 535 C C . GLN A 1 72 ? -10.952 -11.397 25.230 1.00 77.62 72 GLN A C 1
ATOM 537 O O . GLN A 1 72 ? -10.662 -12.571 25.435 1.00 77.62 72 GLN A O 1
ATOM 542 N N . ALA A 1 73 ? -10.543 -10.403 26.022 1.00 77.50 73 ALA A N 1
ATOM 543 C CA . ALA A 1 73 ? -9.707 -10.596 27.204 1.00 77.50 73 ALA A CA 1
ATOM 544 C C . ALA A 1 73 ? -10.426 -11.374 28.318 1.00 77.50 73 ALA A C 1
ATOM 546 O O . ALA A 1 73 ? -9.803 -12.158 29.030 1.00 77.50 73 ALA A O 1
ATOM 547 N N . THR A 1 74 ? -11.740 -11.186 28.454 1.00 77.94 74 THR A N 1
ATOM 548 C CA . THR A 1 74 ? -12.579 -11.922 29.417 1.00 77.94 74 THR A CA 1
ATOM 549 C C . THR A 1 74 ? -13.028 -13.292 28.902 1.00 77.94 74 THR A C 1
ATOM 551 O O . THR A 1 74 ? -13.442 -14.144 29.689 1.00 77.94 74 THR A O 1
ATOM 554 N N . THR A 1 75 ? -12.895 -13.553 27.600 1.00 77.62 75 THR A N 1
ATOM 555 C CA . THR A 1 75 ? -13.161 -14.868 27.012 1.00 77.62 75 THR A CA 1
ATOM 556 C C . THR A 1 75 ? -11.964 -15.787 27.252 1.00 77.62 75 THR A C 1
ATOM 558 O O . THR A 1 75 ? -10.952 -15.709 26.557 1.00 77.62 75 THR A O 1
ATOM 561 N N . LYS A 1 76 ? -12.081 -16.696 28.223 1.00 72.06 76 LYS A N 1
ATOM 562 C CA . LYS A 1 76 ? -11.056 -17.707 28.512 1.00 72.06 76 LYS A CA 1
ATOM 563 C C . LYS A 1 76 ? -10.833 -18.594 27.282 1.00 72.06 76 LYS A C 1
ATOM 565 O O . LYS A 1 76 ? -11.762 -19.268 26.852 1.00 72.06 76 LYS A O 1
ATOM 570 N N . LYS A 1 77 ? -9.633 -18.576 26.697 1.00 73.62 77 LYS A N 1
ATOM 571 C CA . LYS A 1 77 ? -9.258 -19.422 25.552 1.00 73.62 77 LYS A CA 1
ATOM 572 C C . LYS A 1 77 ? -8.657 -20.726 26.074 1.00 73.62 77 LYS A C 1
ATOM 574 O O . LYS A 1 77 ? -7.563 -20.711 26.624 1.00 73.62 77 LYS A O 1
ATOM 579 N N . ASP A 1 78 ? -9.373 -21.831 25.910 1.00 76.62 78 ASP A N 1
ATOM 580 C CA . ASP A 1 78 ? -8.936 -23.179 26.291 1.00 76.62 78 ASP A CA 1
ATOM 581 C C . ASP A 1 78 ? -8.999 -24.091 25.049 1.00 76.62 78 ASP A C 1
ATOM 583 O O . ASP A 1 78 ? -9.692 -23.785 24.078 1.00 76.62 78 ASP A O 1
ATOM 587 N N . LEU A 1 79 ? -8.311 -25.243 25.056 1.00 74.06 79 LEU A N 1
ATOM 588 C CA . LEU A 1 79 ? -8.347 -26.180 23.914 1.00 74.06 79 LEU A CA 1
ATOM 589 C C . LEU A 1 79 ? -9.771 -26.644 23.555 1.00 74.06 79 LEU A C 1
ATOM 591 O O . LEU A 1 79 ? -10.012 -27.048 22.420 1.00 74.06 79 LEU A O 1
ATOM 595 N N . SER A 1 80 ? -10.713 -26.559 24.497 1.00 73.19 80 SER A N 1
ATOM 596 C CA . SER A 1 80 ? -12.127 -26.871 24.286 1.00 73.19 80 SER A CA 1
ATOM 597 C C . SER A 1 80 ? -12.876 -25.854 23.414 1.00 73.19 80 SER A C 1
ATOM 599 O O . SER A 1 80 ? -13.890 -26.230 22.840 1.00 73.19 80 SER A O 1
ATOM 601 N N . ASN A 1 81 ? -12.395 -24.610 23.276 1.00 71.50 81 ASN A N 1
ATOM 602 C CA . ASN A 1 81 ? -13.037 -23.547 22.481 1.00 71.50 81 ASN A CA 1
ATOM 603 C C . ASN A 1 81 ? -12.143 -22.972 21.367 1.00 71.50 81 ASN A C 1
ATOM 605 O O . ASN A 1 81 ? -12.420 -21.906 20.809 1.00 71.50 81 ASN A O 1
ATOM 609 N N . TYR A 1 82 ? -11.077 -23.697 21.014 1.00 69.81 82 TYR A N 1
ATOM 610 C CA . TYR A 1 82 ? -10.144 -23.331 19.946 1.00 69.81 82 TYR A CA 1
ATOM 611 C C . TYR A 1 82 ? -10.840 -23.150 18.584 1.00 69.81 82 TYR A C 1
ATOM 613 O O . TYR A 1 82 ? -10.479 -22.258 17.817 1.00 69.81 82 TYR A O 1
ATOM 621 N N . TYR A 1 83 ? -11.878 -23.945 18.309 1.00 68.62 83 TYR A N 1
ATOM 622 C CA . TYR A 1 83 ? -12.634 -23.885 17.055 1.00 68.62 83 TYR A CA 1
ATOM 623 C C . TYR A 1 83 ? -13.660 -22.740 16.995 1.00 68.62 83 TYR A C 1
ATOM 625 O O . TYR A 1 83 ? -13.981 -22.280 15.901 1.00 68.62 83 TYR A O 1
ATOM 633 N N . ASP A 1 84 ? -14.119 -22.222 18.137 1.00 67.50 84 ASP A N 1
ATOM 634 C CA . ASP A 1 84 ? -15.154 -21.176 18.194 1.00 67.50 84 ASP A CA 1
ATOM 635 C C . ASP A 1 84 ? -14.583 -19.772 17.936 1.00 67.50 84 ASP A C 1
ATOM 637 O O . ASP A 1 84 ? -15.271 -18.873 17.458 1.00 67.50 84 ASP A O 1
ATOM 641 N N . GLY A 1 85 ? -13.296 -19.567 18.236 1.00 60.09 85 GLY A N 1
ATOM 642 C CA . GLY A 1 85 ? -12.616 -18.281 18.060 1.00 60.09 85 GLY A CA 1
ATOM 643 C C . GLY A 1 85 ? -12.165 -17.969 16.632 1.00 60.09 85 GLY A C 1
ATOM 644 O O . GLY A 1 85 ? -11.727 -16.845 16.395 1.00 60.09 85 GLY A O 1
ATOM 645 N N . ASN A 1 86 ? -12.243 -18.938 15.714 1.00 57.16 86 ASN A N 1
ATOM 646 C CA . ASN A 1 86 ? -11.724 -18.826 14.347 1.00 57.16 86 ASN A CA 1
ATOM 647 C C . ASN A 1 86 ? -12.832 -18.797 13.278 1.00 57.16 86 ASN A C 1
ATOM 649 O O . ASN A 1 86 ? -12.549 -18.938 12.092 1.00 57.16 86 ASN A O 1
ATOM 653 N N . GLN A 1 87 ? -14.092 -18.624 13.692 1.00 56.31 87 GLN A N 1
ATOM 654 C CA . GLN A 1 87 ? -15.218 -18.400 12.787 1.00 56.31 87 GLN A CA 1
ATOM 655 C C . GLN A 1 87 ? -15.425 -16.896 12.573 1.00 56.31 87 GLN A C 1
ATOM 657 O O . GLN A 1 87 ? -16.265 -16.264 13.215 1.00 56.31 87 GLN A O 1
ATOM 662 N N . LYS A 1 88 ? -14.622 -16.313 11.685 1.00 47.09 88 LYS A N 1
ATOM 663 C CA . LYS A 1 88 ? -14.940 -15.057 11.002 1.00 47.09 88 LYS A CA 1
ATOM 664 C C . LYS A 1 88 ? -14.704 -15.222 9.513 1.00 47.09 88 LYS A C 1
ATOM 666 O O . LYS A 1 88 ? -13.663 -15.815 9.161 1.00 47.09 88 LYS A O 1
#

Sequence (88 aa):
MQPVRIRRIRGQGMTEYIIIVALIAVAAIGVYRLFGDTVRTQMAGLAQELSGESGKKARDAAKTSAADAEKQATTKKDLSNYYDGNQK

Secondary structure (DSSP, 8-state):
---------TTHHHHHHHHHHHHH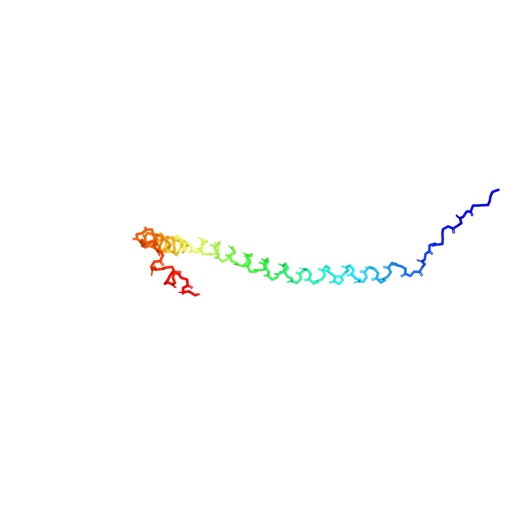HHHHHHHHHHHHHHHHHHHHHHHHHHTT-HHHHHHHHHHHHHHHHHHHHHS---GGGTTGGG--